Protein AF-A0A957B9B7-F1 (afdb_monomer)

Nearest PDB structures (foldseek):
  4ld3-assembly1_A  TM=7.717E-01  e=8.305E+00  Danio rerio
  4amw-assembly3_C  TM=7.317E-01  e=6.998E+00  Gracilariopsis lemaneiformis

Sequence (170 aa):
MWCWGCDVRRAAGNLLLAYGAEKRPSSNPRYHSAYTFRTVTNEVINLWGWGLWIACADKGSLLISRSHFRLRYTQDAVLKPDAWQQRDLPHTGSIQNEHDAAAAHSLLSAALIWIGDYESWVYQHVETDYRERVLKKWPQRRQHRGGIPASEMAAHWFDLSTHILEQQLT

Mean predicted aligned error: 4.79 Å

pLDDT: mean 89.49, std 9.65, range [48.12, 97.94]

Radius of gyration: 16.21 Å; Cα contacts (8 Å, |Δi|>4): 222; chains: 1; bounding box: 37×32×43 Å

Secondary structure (DSSP, 8-state):
---HHHHHT-TT--HHHHTTPEEPPPSSTT---EEEEE-TTS-EEEEETTEEEEEETTTEEEEEETTTT-EEEES-----TT--SGGGSPPP----SHHHHHHHHHHHHHHHHHHHHHHHHHHHHS-TTHHHHHHHT-GGGGTSTTPPPGGGHHHHHHHHHHHHHHTTT-

Foldseek 3Di:
DDLQVCQCVPPVHRLLVVVPWDWQDDPDVVQPTKTWDADPVRWIWIDGPFWIKIAHQQLGIWTQGPPPRDIFGDNHRDQDSNPRDPVSGPDTDPQDDLSNVVSSLLRLLVVLLVVLVSLVVCCVPDDVCVVVVSLVPDPCNVVDDPDDDSVCSSVVSNVVSVVSVVVSVD

Structure (mmCIF, N/CA/C/O backbone):
data_AF-A0A957B9B7-F1
#
_entry.id   AF-A0A957B9B7-F1
#
loop_
_atom_site.group_PDB
_atom_site.id
_atom_site.type_symbol
_atom_site.label_atom_id
_atom_site.label_alt_id
_atom_site.label_comp_id
_atom_site.label_asym_id
_atom_site.label_entity_id
_atom_site.label_seq_id
_atom_site.pdbx_PDB_ins_code
_atom_site.Cartn_x
_atom_site.Cartn_y
_atom_site.Cartn_z
_atom_site.occupancy
_atom_site.B_iso_or_equiv
_atom_site.auth_seq_id
_atom_site.auth_comp_id
_atom_site.auth_asym_id
_atom_site.auth_atom_id
_atom_site.pdbx_PDB_model_num
ATOM 1 N N . MET A 1 1 ? 3.969 9.116 -2.894 1.00 66.12 1 MET A N 1
ATOM 2 C CA . MET A 1 1 ? 3.770 8.976 -4.363 1.00 66.12 1 MET A CA 1
ATOM 3 C C . MET A 1 1 ? 3.572 7.501 -4.695 1.00 66.12 1 MET A C 1
ATOM 5 O O . MET A 1 1 ? 4.312 6.713 -4.135 1.00 66.12 1 MET A O 1
ATOM 9 N N . TRP A 1 2 ? 2.615 7.108 -5.550 1.00 78.31 2 TRP A N 1
ATOM 10 C CA . TRP A 1 2 ? 2.366 5.684 -5.866 1.00 78.31 2 TRP A CA 1
ATOM 11 C C . TRP A 1 2 ? 2.596 5.385 -7.349 1.00 78.31 2 TRP A C 1
ATOM 13 O O . TRP A 1 2 ? 1.960 6.014 -8.205 1.00 78.31 2 TRP A O 1
ATOM 23 N N . CYS A 1 3 ? 3.444 4.402 -7.663 1.00 87.19 3 CYS A N 1
ATOM 24 C CA . CYS A 1 3 ? 3.728 4.006 -9.048 1.00 87.19 3 CYS A CA 1
ATOM 25 C C . CYS A 1 3 ? 3.038 2.706 -9.488 1.00 87.19 3 CYS A C 1
ATOM 27 O O . CYS A 1 3 ? 3.224 2.283 -10.628 1.00 87.19 3 CYS A O 1
ATOM 29 N N . TRP A 1 4 ? 2.173 2.123 -8.654 1.00 91.12 4 TRP A N 1
ATOM 30 C CA . TRP A 1 4 ? 1.567 0.802 -8.882 1.00 91.12 4 TRP A CA 1
ATOM 31 C C . TRP A 1 4 ? 0.845 0.657 -10.221 1.00 91.12 4 TRP A C 1
ATOM 33 O O . TRP A 1 4 ? 0.836 -0.407 -10.824 1.00 91.12 4 TRP A O 1
ATOM 43 N N . GLY A 1 5 ? 0.259 1.739 -10.744 1.00 89.44 5 GLY A N 1
ATOM 44 C CA . GLY A 1 5 ? -0.359 1.700 -12.070 1.00 89.44 5 GLY A CA 1
ATOM 45 C C . GLY A 1 5 ? 0.636 1.367 -13.190 1.00 89.44 5 GLY A C 1
ATOM 46 O O . GLY A 1 5 ? 0.261 0.718 -14.162 1.00 89.44 5 GLY A O 1
ATOM 47 N N . CYS A 1 6 ? 1.888 1.809 -13.073 1.00 91.12 6 CYS A N 1
ATOM 48 C CA . CYS A 1 6 ? 2.963 1.450 -13.999 1.00 91.12 6 CYS A CA 1
ATOM 49 C C . CYS A 1 6 ? 3.421 0.009 -13.772 1.00 91.12 6 CYS A C 1
ATOM 51 O O . CYS A 1 6 ? 3.609 -0.716 -14.742 1.00 91.12 6 CYS A O 1
ATOM 53 N N . ASP A 1 7 ? 3.494 -0.408 -12.512 1.00 94.19 7 ASP A N 1
ATOM 54 C CA . ASP A 1 7 ? 3.884 -1.758 -12.100 1.00 94.19 7 ASP A CA 1
ATOM 55 C C . ASP A 1 7 ? 2.907 -2.832 -12.603 1.00 94.19 7 ASP A C 1
ATOM 57 O O . ASP A 1 7 ? 3.319 -3.902 -13.042 1.00 94.19 7 ASP A O 1
ATOM 61 N N . VAL A 1 8 ? 1.611 -2.514 -12.630 1.00 93.00 8 VAL A N 1
ATOM 62 C CA . VAL A 1 8 ? 0.557 -3.368 -13.200 1.00 93.00 8 VAL A CA 1
ATOM 63 C C . VAL A 1 8 ? 0.644 -3.454 -14.726 1.00 93.00 8 VAL A C 1
ATOM 65 O O . VAL A 1 8 ? 0.331 -4.492 -15.302 1.00 93.00 8 VAL A O 1
ATOM 68 N N . ARG A 1 9 ? 1.040 -2.364 -15.397 1.00 91.62 9 ARG A N 1
ATOM 69 C CA . ARG A 1 9 ? 1.120 -2.271 -16.869 1.00 91.62 9 ARG A CA 1
ATOM 70 C C . ARG A 1 9 ? 2.495 -2.636 -17.428 1.00 91.62 9 ARG A C 1
ATOM 72 O O . ARG A 1 9 ? 2.734 -2.450 -18.622 1.00 91.62 9 ARG A O 1
ATOM 79 N N . ARG A 1 10 ? 3.421 -3.086 -16.584 1.00 93.12 10 ARG A N 1
ATOM 80 C CA . ARG A 1 10 ? 4.779 -3.429 -16.998 1.00 93.12 10 ARG A CA 1
ATOM 81 C C . ARG A 1 10 ? 4.723 -4.599 -17.987 1.00 93.12 10 ARG A C 1
ATOM 83 O O . ARG A 1 10 ? 4.079 -5.612 -17.737 1.00 93.12 10 ARG A O 1
ATOM 90 N N . ALA A 1 11 ? 5.406 -4.444 -19.123 1.00 92.75 11 ALA A N 1
ATOM 91 C CA . ALA A 1 11 ? 5.369 -5.418 -20.219 1.00 92.75 11 ALA A CA 1
ATOM 92 C C . ALA A 1 11 ? 5.899 -6.800 -19.803 1.00 92.75 11 ALA A C 1
ATOM 94 O O . ALA A 1 11 ? 5.381 -7.819 -20.237 1.00 92.75 11 ALA A O 1
ATOM 95 N N . ALA A 1 12 ? 6.890 -6.824 -18.913 1.00 94.88 12 ALA A N 1
ATOM 96 C CA . ALA A 1 12 ? 7.475 -8.043 -18.361 1.00 94.88 12 ALA A CA 1
ATOM 97 C C . ALA A 1 12 ? 6.668 -8.638 -17.184 1.00 94.88 12 ALA A C 1
ATOM 99 O O . ALA A 1 12 ? 7.199 -9.428 -16.411 1.00 94.88 12 ALA A O 1
ATOM 100 N N . GLY A 1 13 ? 5.398 -8.251 -17.030 1.00 95.31 13 GLY A N 1
ATOM 101 C CA . GLY A 1 13 ? 4.481 -8.805 -16.035 1.00 95.31 13 GLY A CA 1
ATOM 102 C C . GLY A 1 13 ? 4.118 -7.835 -14.913 1.00 95.31 13 GLY A C 1
ATOM 103 O O . GLY A 1 13 ? 4.767 -6.812 -14.700 1.00 95.31 13 GLY A O 1
ATOM 104 N N . ASN A 1 14 ? 3.048 -8.177 -14.197 1.00 96.12 14 ASN A N 1
ATOM 105 C CA . ASN A 1 14 ? 2.464 -7.362 -13.136 1.00 96.12 14 ASN A CA 1
ATOM 106 C C . ASN A 1 14 ? 3.198 -7.578 -11.804 1.00 96.12 14 ASN A C 1
ATOM 108 O O . ASN A 1 14 ? 3.101 -8.655 -11.214 1.00 96.12 14 ASN A O 1
ATOM 112 N N . LEU A 1 15 ? 3.880 -6.541 -11.309 1.00 97.25 15 LEU A N 1
ATOM 113 C CA . LEU A 1 15 ? 4.681 -6.652 -10.084 1.00 97.25 15 LEU A CA 1
ATOM 114 C C . LEU A 1 15 ? 3.842 -6.828 -8.813 1.00 97.25 15 LEU A C 1
ATOM 116 O O . LEU A 1 15 ? 4.323 -7.453 -7.879 1.00 97.25 15 LEU A O 1
ATOM 120 N N . LEU A 1 16 ? 2.592 -6.347 -8.769 1.00 97.12 16 LEU A N 1
ATOM 121 C CA . LEU A 1 16 ? 1.728 -6.593 -7.608 1.00 97.12 16 LEU A CA 1
ATOM 122 C C . LEU A 1 16 ? 1.418 -8.087 -7.474 1.00 97.12 16 LEU A C 1
ATOM 124 O O . LEU A 1 16 ? 1.482 -8.630 -6.378 1.00 97.12 16 LEU A O 1
ATOM 128 N N . LEU A 1 17 ? 1.131 -8.762 -8.593 1.00 97.31 17 LEU A N 1
ATOM 129 C CA . LEU A 1 17 ? 0.909 -10.212 -8.591 1.00 97.31 17 LEU A CA 1
ATOM 130 C C . LEU A 1 17 ? 2.185 -10.967 -8.217 1.00 97.31 17 LEU A C 1
ATOM 132 O O . LEU A 1 17 ? 2.127 -11.881 -7.404 1.00 97.31 17 LEU A O 1
ATOM 136 N N . ALA A 1 18 ? 3.333 -10.557 -8.764 1.00 97.81 18 ALA A N 1
ATOM 137 C CA . ALA A 1 18 ? 4.621 -11.161 -8.428 1.00 97.81 18 ALA A CA 1
ATOM 138 C C . ALA A 1 18 ? 4.995 -10.979 -6.945 1.00 97.81 18 ALA A C 1
ATOM 140 O O . ALA A 1 18 ? 5.621 -11.860 -6.368 1.00 97.81 18 ALA A O 1
ATOM 141 N N . TYR A 1 19 ? 4.566 -9.876 -6.325 1.00 97.44 19 TYR A N 1
ATOM 142 C CA . TYR A 1 19 ? 4.736 -9.622 -4.895 1.00 97.44 19 TYR A CA 1
ATOM 143 C C . TYR A 1 19 ? 3.757 -10.411 -4.003 1.00 97.44 19 TYR A C 1
ATOM 145 O O . TYR A 1 19 ? 3.909 -10.422 -2.786 1.00 97.44 19 TYR A O 1
ATOM 153 N N . GLY A 1 20 ? 2.755 -11.081 -4.582 1.00 96.94 20 GLY A N 1
ATOM 154 C CA . GLY A 1 20 ? 1.819 -11.936 -3.846 1.00 96.94 20 GLY A CA 1
ATOM 155 C C . GLY A 1 20 ? 0.384 -11.416 -3.758 1.00 96.94 20 GLY A C 1
ATOM 156 O O . GLY A 1 20 ? -0.371 -11.873 -2.905 1.00 96.94 20 GLY A O 1
ATOM 157 N N . ALA A 1 21 ? -0.021 -10.471 -4.612 1.00 97.12 21 ALA A N 1
ATOM 158 C CA . ALA A 1 21 ? -1.418 -10.045 -4.645 1.00 97.12 21 ALA A CA 1
ATOM 159 C C . ALA A 1 21 ? -2.333 -11.086 -5.294 1.00 97.12 21 ALA A C 1
ATOM 161 O O . ALA A 1 21 ? -2.012 -11.669 -6.331 1.00 97.12 21 ALA A O 1
ATOM 162 N N . GLU A 1 22 ? -3.560 -11.164 -4.797 1.00 95.94 22 GLU A N 1
ATOM 163 C CA . GLU A 1 22 ? -4.680 -11.782 -5.497 1.00 95.94 22 GLU A CA 1
ATOM 164 C C . GLU A 1 22 ? -5.425 -10.719 -6.313 1.00 95.94 22 GLU A C 1
ATOM 166 O O . GLU A 1 22 ? -5.821 -9.671 -5.796 1.00 95.94 22 GLU A O 1
ATOM 171 N N . LYS A 1 23 ? -5.644 -10.959 -7.612 1.00 93.81 23 LYS A N 1
ATOM 172 C CA . LYS A 1 23 ? -6.475 -10.061 -8.427 1.00 93.81 23 LYS A CA 1
ATOM 173 C C . LYS A 1 23 ? -7.948 -10.305 -8.116 1.00 93.81 23 LYS A C 1
ATOM 175 O O . LYS A 1 23 ? -8.434 -11.422 -8.270 1.00 93.81 23 LYS A O 1
ATOM 180 N N . ARG A 1 24 ? -8.687 -9.251 -7.771 1.00 91.44 24 ARG A N 1
ATOM 181 C CA . ARG A 1 24 ? -10.128 -9.366 -7.517 1.00 91.44 24 ARG A CA 1
ATOM 182 C C . ARG A 1 24 ? -10.898 -9.626 -8.821 1.00 91.44 24 ARG A C 1
ATOM 184 O O . ARG A 1 24 ? -10.639 -8.942 -9.820 1.00 91.44 24 ARG A O 1
ATOM 191 N N . PRO A 1 25 ? -11.867 -10.558 -8.827 1.00 85.31 25 PRO A N 1
ATOM 192 C CA . PRO A 1 25 ? -12.700 -10.823 -9.992 1.00 85.31 25 PRO A CA 1
ATOM 193 C C . PRO A 1 25 ? -13.722 -9.700 -10.171 1.00 85.31 25 PRO A C 1
ATOM 195 O O . PRO A 1 25 ? -14.541 -9.458 -9.288 1.00 85.31 25 PRO A O 1
ATOM 198 N N . SER A 1 26 ? -13.689 -9.013 -11.314 1.00 82.31 26 SER A N 1
ATOM 199 C CA . SER A 1 26 ? -14.707 -8.014 -11.639 1.00 82.31 26 SER A CA 1
ATOM 200 C C . SER A 1 26 ? -15.812 -8.606 -12.497 1.00 82.31 26 SER A C 1
ATOM 202 O O . SER A 1 26 ? -15.537 -9.203 -13.535 1.00 82.31 26 SER A O 1
ATOM 204 N N . SER A 1 27 ? -17.063 -8.374 -12.105 1.00 77.00 27 SER A N 1
ATOM 205 C CA . SER A 1 27 ? -18.239 -8.682 -12.923 1.00 77.00 27 SER A CA 1
ATOM 206 C C . SER A 1 27 ? -18.465 -7.666 -14.049 1.00 77.00 27 SER A C 1
ATOM 208 O O . SER A 1 27 ? -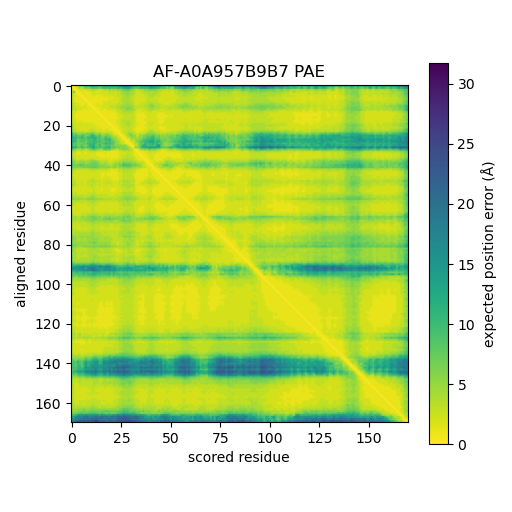19.278 -7.914 -14.936 1.00 77.00 27 SER A O 1
ATOM 210 N N . ASN A 1 28 ? -17.761 -6.524 -14.038 1.00 80.56 28 ASN A N 1
ATOM 211 C CA . ASN A 1 28 ? -17.927 -5.462 -15.025 1.00 80.56 28 ASN A CA 1
ATOM 212 C C . ASN A 1 28 ? -16.594 -5.139 -15.726 1.00 80.56 28 ASN A C 1
ATOM 214 O O . ASN A 1 28 ? -15.659 -4.673 -15.072 1.00 80.56 28 ASN A O 1
ATOM 218 N N . PRO A 1 29 ? -16.507 -5.274 -17.062 1.00 75.12 29 PRO A N 1
ATOM 219 C CA . PRO A 1 29 ? -15.276 -5.019 -17.813 1.00 75.12 29 PRO A CA 1
ATOM 220 C C . PRO A 1 29 ? -14.793 -3.559 -17.756 1.00 75.12 29 PRO A C 1
ATOM 222 O O . PRO A 1 29 ? -13.640 -3.282 -18.086 1.00 75.12 29 PRO A O 1
ATOM 225 N N . ARG A 1 30 ? -15.636 -2.609 -17.317 1.00 77.12 30 ARG A N 1
ATOM 226 C CA . ARG A 1 30 ? -15.230 -1.212 -17.079 1.00 77.12 30 ARG A CA 1
ATOM 227 C C . ARG A 1 30 ? -14.329 -1.048 -15.855 1.00 77.12 30 ARG A C 1
ATOM 229 O O . ARG A 1 30 ? -13.644 -0.035 -15.745 1.00 77.12 30 ARG A O 1
ATOM 236 N N . TYR A 1 31 ? -14.315 -2.004 -14.929 1.00 77.88 31 TYR A N 1
ATOM 237 C CA . TYR A 1 31 ? -13.437 -1.943 -13.768 1.00 77.88 31 TYR A CA 1
ATOM 238 C C . TYR A 1 31 ? -12.116 -2.639 -14.070 1.00 77.88 31 TYR A C 1
ATOM 240 O O . TYR A 1 31 ? -12.015 -3.859 -14.155 1.00 77.88 31 TYR A O 1
ATOM 248 N N . HIS A 1 32 ? -11.079 -1.827 -14.254 1.00 72.31 32 HIS A N 1
ATOM 249 C CA . HIS A 1 32 ? -9.840 -2.302 -14.856 1.00 72.31 32 HIS A CA 1
ATOM 250 C C . HIS A 1 32 ? -9.032 -3.239 -13.955 1.00 72.31 32 HIS A C 1
ATOM 252 O O . HIS A 1 32 ? -8.485 -4.226 -14.450 1.00 72.31 32 HIS A O 1
ATOM 258 N N . SER A 1 33 ? -8.895 -2.946 -12.656 1.00 86.94 33 SER A N 1
ATOM 259 C CA . SER A 1 33 ? -8.133 -3.790 -11.724 1.00 86.94 33 SER A CA 1
ATOM 260 C C . SER A 1 33 ? -8.356 -3.411 -10.261 1.00 86.94 33 SER A C 1
ATOM 262 O O . SER A 1 33 ? -8.369 -2.225 -9.928 1.00 86.94 33 SER A O 1
ATOM 264 N N . ALA A 1 34 ? -8.422 -4.430 -9.405 1.00 93.81 34 ALA A N 1
ATOM 265 C CA . ALA A 1 34 ? -8.245 -4.320 -7.965 1.00 93.81 34 ALA A CA 1
ATOM 266 C C . ALA A 1 34 ? -7.438 -5.524 -7.458 1.00 93.81 34 ALA A C 1
ATOM 268 O O . ALA A 1 34 ? -7.523 -6.607 -8.045 1.00 93.81 34 ALA A O 1
ATOM 269 N N . TYR A 1 35 ? -6.647 -5.324 -6.409 1.00 96.25 35 TYR A N 1
ATOM 270 C CA . TYR A 1 35 ? -5.719 -6.327 -5.881 1.00 96.25 35 TYR A CA 1
ATOM 271 C C . TYR A 1 35 ? -5.851 -6.430 -4.370 1.00 96.25 35 TYR A C 1
ATOM 273 O O . TYR A 1 35 ? -6.029 -5.405 -3.716 1.00 96.25 35 TYR A O 1
ATOM 281 N N . THR A 1 36 ? -5.744 -7.640 -3.835 1.00 97.00 36 THR A N 1
ATOM 282 C CA . THR A 1 36 ? -5.839 -7.920 -2.405 1.00 97.00 36 THR A CA 1
ATOM 283 C C . THR A 1 36 ? -4.550 -8.563 -1.912 1.00 97.00 36 THR A C 1
ATOM 285 O O . THR A 1 36 ? -4.025 -9.468 -2.553 1.00 97.00 36 THR A O 1
ATOM 288 N N . PHE A 1 37 ? -4.065 -8.106 -0.763 1.00 97.38 37 PHE A N 1
ATOM 289 C CA . PHE A 1 37 ? -2.973 -8.713 -0.013 1.00 97.38 37 PHE A CA 1
ATOM 290 C C . PHE A 1 37 ? -3.465 -9.069 1.384 1.00 97.38 37 PHE A C 1
ATOM 292 O O . PHE A 1 37 ? -4.284 -8.351 1.965 1.00 97.38 37 PHE A O 1
ATOM 299 N N . ARG A 1 38 ? -2.929 -10.156 1.931 1.00 94.94 38 ARG A N 1
ATOM 300 C CA . ARG A 1 38 ? -3.047 -10.499 3.348 1.00 94.94 38 ARG A CA 1
ATOM 301 C C . ARG A 1 38 ? -1.670 -10.335 3.969 1.00 94.94 38 ARG A C 1
ATOM 303 O O . ARG A 1 38 ? -0.704 -10.883 3.442 1.00 94.94 38 ARG A O 1
ATOM 310 N N . THR A 1 39 ? -1.574 -9.543 5.026 1.00 90.50 39 THR A N 1
ATOM 311 C CA . THR A 1 39 ? -0.321 -9.357 5.759 1.00 90.50 39 THR A CA 1
ATOM 312 C C . THR A 1 39 ? -0.143 -10.483 6.778 1.00 90.50 39 THR A C 1
ATOM 314 O O . THR A 1 39 ? -1.085 -11.203 7.118 1.00 90.50 39 THR A O 1
ATOM 317 N N . VAL A 1 40 ? 1.078 -10.633 7.294 1.00 86.50 40 VAL A N 1
ATOM 318 C CA . VAL A 1 40 ? 1.378 -11.575 8.388 1.00 86.50 40 VAL A CA 1
ATOM 319 C C . VAL A 1 40 ? 0.768 -11.144 9.727 1.00 86.50 40 VAL A C 1
ATOM 321 O O . VAL A 1 40 ? 0.630 -11.956 10.635 1.00 86.50 40 VAL A O 1
ATOM 324 N N . THR A 1 41 ? 0.378 -9.877 9.839 1.00 86.44 41 THR A N 1
ATOM 325 C CA . THR A 1 41 ? -0.214 -9.238 11.022 1.00 86.44 41 THR A CA 1
ATOM 326 C C . THR A 1 41 ? -1.747 -9.173 10.961 1.00 86.44 41 THR A C 1
ATOM 328 O O . THR A 1 41 ? -2.367 -8.430 11.714 1.00 86.44 41 THR A O 1
ATOM 331 N N . ASN A 1 42 ? -2.373 -10.009 10.120 1.00 90.38 42 ASN A N 1
ATOM 332 C CA . ASN A 1 42 ? -3.826 -10.140 9.922 1.00 90.38 42 ASN A CA 1
ATOM 333 C C . ASN A 1 42 ? -4.540 -8.945 9.270 1.00 90.38 42 ASN A C 1
ATOM 335 O O . ASN A 1 42 ? -5.764 -8.996 9.111 1.00 90.38 42 ASN A O 1
ATOM 339 N N . GLU A 1 43 ? -3.832 -7.909 8.818 1.00 95.75 43 GLU A N 1
ATOM 340 C CA . GLU A 1 43 ? -4.456 -6.886 7.985 1.00 95.75 43 GLU A CA 1
ATOM 341 C C . GLU A 1 43 ? -4.729 -7.396 6.565 1.00 95.75 43 GLU A C 1
ATOM 343 O O . GLU A 1 43 ? -3.989 -8.186 5.968 1.00 95.75 43 GLU A O 1
ATOM 348 N N . VAL A 1 44 ? -5.808 -6.882 5.982 1.00 97.38 44 VAL A N 1
ATOM 349 C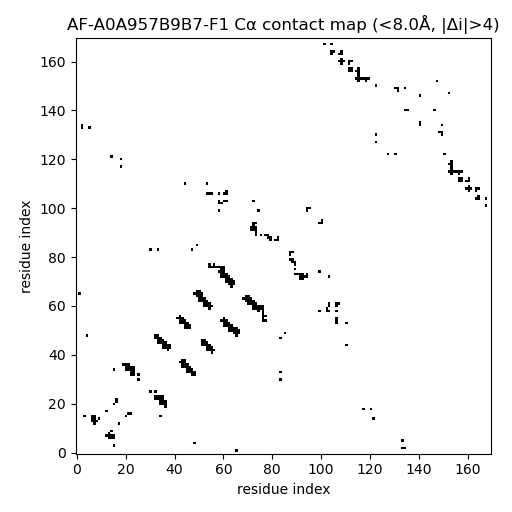 CA . VAL A 1 44 ? -6.141 -7.085 4.575 1.00 97.38 44 VAL A CA 1
ATOM 350 C C . VAL A 1 44 ? -6.018 -5.758 3.849 1.00 97.38 44 VAL A C 1
ATOM 352 O O . VAL A 1 44 ? -6.715 -4.794 4.168 1.00 97.38 44 VAL A O 1
ATOM 355 N N . ILE A 1 45 ? -5.163 -5.721 2.831 1.00 97.56 45 ILE A N 1
ATOM 356 C CA . ILE A 1 45 ? -4.930 -4.537 2.005 1.00 97.56 45 ILE A CA 1
ATOM 357 C C . ILE A 1 45 ? -5.607 -4.737 0.657 1.00 97.56 45 ILE A C 1
ATOM 359 O O . ILE A 1 45 ? -5.398 -5.743 -0.012 1.00 97.56 45 ILE A O 1
ATOM 363 N N . ASN A 1 46 ? -6.412 -3.766 0.238 1.00 96.81 46 ASN A N 1
ATOM 364 C CA . ASN A 1 46 ? -7.045 -3.729 -1.072 1.00 96.81 46 ASN A CA 1
ATOM 365 C C . ASN A 1 46 ? -6.600 -2.479 -1.828 1.00 96.81 46 ASN A C 1
ATOM 367 O O . ASN A 1 46 ? -6.653 -1.367 -1.303 1.00 96.81 46 ASN A O 1
ATOM 371 N N . LEU A 1 47 ? -6.177 -2.661 -3.075 1.00 96.06 47 LEU A N 1
ATOM 372 C CA . LEU A 1 47 ? -5.662 -1.597 -3.927 1.00 96.06 47 LEU A CA 1
ATOM 373 C C . LEU A 1 47 ? -6.545 -1.410 -5.150 1.00 96.06 47 LEU A C 1
ATOM 375 O O . LEU A 1 47 ? -6.831 -2.364 -5.874 1.00 96.06 47 LEU A O 1
ATOM 379 N N . TRP A 1 48 ? -6.859 -0.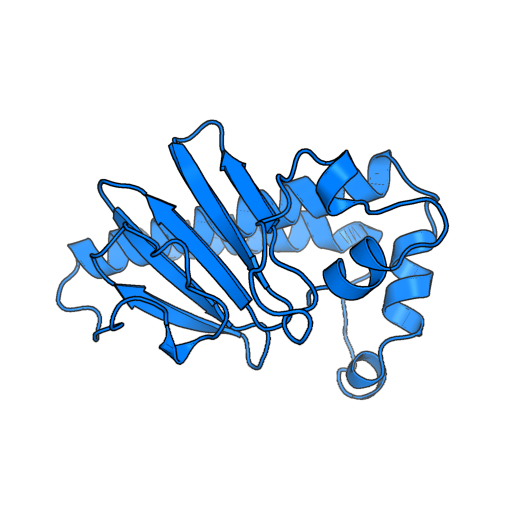154 -5.446 1.00 94.06 48 TRP A N 1
ATOM 380 C CA . TRP A 1 48 ? -7.461 0.279 -6.701 1.00 94.06 48 TRP A CA 1
ATOM 381 C C . TRP A 1 48 ? -6.631 1.405 -7.315 1.00 94.06 48 TRP A C 1
ATOM 383 O O . TRP A 1 48 ? -5.780 2.021 -6.675 1.00 94.06 48 TRP A O 1
ATOM 393 N N . GLY A 1 49 ? -6.934 1.762 -8.566 1.00 90.44 49 GLY A N 1
ATOM 394 C CA . GLY A 1 49 ? -6.307 2.917 -9.220 1.00 90.44 49 GLY A CA 1
ATOM 395 C C . GLY A 1 49 ? -6.533 4.258 -8.501 1.00 90.44 49 GLY A C 1
ATOM 396 O O . GLY A 1 49 ? -5.805 5.219 -8.779 1.00 90.44 49 GLY A O 1
ATOM 397 N N . TRP A 1 50 ? -7.516 4.317 -7.594 1.00 90.88 50 TRP A N 1
ATOM 398 C CA . TRP A 1 50 ? -7.930 5.502 -6.842 1.00 90.88 50 TRP A CA 1
ATOM 399 C C . TRP A 1 50 ? -7.501 5.513 -5.363 1.00 90.88 50 TRP A C 1
ATOM 401 O O . TRP A 1 50 ? -7.527 6.583 -4.754 1.00 90.88 50 TRP A O 1
ATOM 411 N N . GLY A 1 51 ? -7.066 4.394 -4.774 1.00 93.62 51 GLY A N 1
ATOM 412 C CA . GLY A 1 51 ? -6.775 4.348 -3.337 1.00 93.62 51 GLY A CA 1
ATOM 413 C C . GLY A 1 51 ? -6.324 2.986 -2.813 1.00 93.62 51 GLY A C 1
ATOM 414 O O . GLY A 1 51 ? -6.324 1.995 -3.542 1.00 93.62 51 GLY A O 1
ATOM 415 N N . LEU A 1 52 ? -5.942 2.988 -1.538 1.00 96.31 52 LEU A N 1
ATOM 416 C CA . LEU A 1 52 ? -5.583 1.832 -0.722 1.00 96.31 52 LEU A CA 1
ATOM 417 C C . LEU A 1 52 ? -6.575 1.758 0.435 1.00 96.31 52 LEU A C 1
ATOM 419 O O . LEU A 1 52 ? -6.817 2.762 1.097 1.00 96.31 52 LEU A O 1
ATOM 423 N N . TRP A 1 53 ? -7.127 0.581 0.681 1.00 96.94 53 TRP A N 1
ATOM 424 C CA . TRP A 1 53 ? -7.928 0.270 1.859 1.00 96.94 53 TRP A CA 1
ATOM 425 C C . TRP A 1 53 ? -7.199 -0.775 2.683 1.00 96.94 53 TRP A C 1
ATOM 427 O O . TRP A 1 53 ? -6.903 -1.845 2.157 1.00 96.94 53 TRP A O 1
ATOM 437 N N . ILE A 1 54 ? -6.927 -0.485 3.947 1.00 97.94 54 ILE A N 1
ATOM 438 C CA . ILE A 1 54 ? -6.392 -1.455 4.902 1.00 97.94 54 ILE A CA 1
ATOM 439 C C . ILE A 1 54 ? -7.446 -1.713 5.973 1.00 97.94 54 ILE A C 1
ATOM 441 O O . ILE A 1 54 ? -8.075 -0.770 6.447 1.00 97.94 54 ILE A O 1
ATOM 445 N N . ALA A 1 55 ? -7.657 -2.977 6.323 1.00 97.44 55 ALA A N 1
ATOM 446 C CA . ALA A 1 55 ? -8.639 -3.388 7.317 1.00 97.44 55 ALA A CA 1
ATOM 447 C C . ALA A 1 55 ? -8.047 -4.405 8.287 1.00 97.44 55 ALA A C 1
ATOM 449 O O . ALA A 1 55 ? -7.291 -5.282 7.871 1.00 97.44 55 ALA A O 1
ATOM 450 N N . CYS A 1 56 ? -8.449 -4.314 9.550 1.00 96.88 56 CYS A N 1
ATOM 451 C CA . CYS A 1 56 ? -8.179 -5.301 10.587 1.00 96.88 56 CYS A CA 1
ATOM 452 C C . CYS A 1 56 ? -9.432 -5.472 11.451 1.00 96.88 56 CYS A C 1
ATOM 454 O O . CYS A 1 56 ? -10.092 -4.488 11.781 1.00 96.88 56 CYS A O 1
ATOM 456 N N . ALA A 1 57 ? -9.775 -6.710 11.811 1.00 94.31 57 ALA A N 1
ATOM 457 C CA . ALA A 1 57 ? -11.056 -7.018 12.452 1.00 94.31 57 ALA A CA 1
ATOM 458 C C . ALA A 1 57 ? -11.284 -6.272 13.783 1.00 94.31 57 ALA A C 1
ATOM 460 O O . ALA A 1 57 ? -12.416 -5.927 14.099 1.00 94.31 57 ALA A O 1
ATOM 461 N N . ASP A 1 58 ? -10.217 -6.009 14.534 1.00 93.88 58 ASP A N 1
ATOM 462 C CA . ASP A 1 58 ? -10.220 -5.334 15.837 1.00 93.88 58 ASP A CA 1
ATOM 463 C C . ASP A 1 58 ? -9.973 -3.817 15.759 1.00 93.88 58 ASP A C 1
ATOM 465 O O . ASP A 1 58 ? -10.219 -3.113 16.733 1.00 93.88 58 ASP A O 1
ATOM 469 N N . LYS A 1 59 ? -9.502 -3.299 14.616 1.00 94.94 59 LYS A N 1
ATOM 470 C CA . LYS A 1 59 ? -9.166 -1.871 14.433 1.00 94.94 59 LYS A CA 1
ATOM 471 C C . LYS A 1 59 ? -10.123 -1.141 13.492 1.00 94.94 59 LYS A C 1
ATOM 473 O O . LYS A 1 59 ? -10.104 0.087 13.443 1.00 94.94 59 LYS A O 1
ATOM 478 N N . GLY A 1 60 ? -10.931 -1.867 12.724 1.00 95.62 60 GLY A N 1
ATOM 479 C CA . GLY A 1 60 ? -11.726 -1.311 11.634 1.00 95.62 60 GLY A CA 1
ATOM 480 C C . GLY A 1 60 ? -10.903 -1.153 10.358 1.00 95.62 60 GLY A C 1
ATOM 481 O O . GLY A 1 60 ? -10.069 -2.000 10.032 1.00 95.62 60 GLY A O 1
ATOM 482 N N . SER A 1 61 ? -11.134 -0.070 9.619 1.00 97.06 61 SER A N 1
ATOM 483 C CA . SER A 1 61 ? -10.502 0.166 8.324 1.00 97.06 61 SER A CA 1
ATOM 484 C C . SER A 1 61 ? -10.088 1.610 8.085 1.00 97.06 61 SER A C 1
ATOM 486 O O . SER A 1 61 ? -10.713 2.561 8.556 1.00 97.06 61 SER A O 1
ATOM 488 N N . LEU A 1 62 ? -9.068 1.767 7.244 1.00 96.62 62 LEU A N 1
ATOM 489 C CA . LEU A 1 62 ? -8.559 3.049 6.791 1.00 96.62 62 LEU A CA 1
ATOM 490 C C . LEU A 1 62 ? -8.463 3.085 5.262 1.00 96.62 62 LEU A C 1
ATOM 492 O O . LEU A 1 62 ? -7.786 2.270 4.634 1.00 96.62 62 LEU A O 1
ATOM 496 N N . LEU A 1 63 ? -9.100 4.088 4.662 1.00 96.19 63 LEU A N 1
ATOM 497 C CA . LEU A 1 63 ? -8.884 4.479 3.275 1.00 96.19 63 LEU A CA 1
ATOM 498 C C . LEU A 1 63 ? -7.767 5.518 3.196 1.00 96.19 63 LEU A C 1
ATOM 500 O O . LEU A 1 63 ? -7.886 6.596 3.777 1.00 96.19 63 LEU A O 1
ATOM 504 N N . ILE A 1 64 ? -6.770 5.256 2.357 1.00 95.31 64 ILE A N 1
ATOM 505 C CA . ILE A 1 64 ? -5.789 6.235 1.891 1.00 95.31 64 ILE A CA 1
ATOM 506 C C . ILE A 1 64 ? -6.097 6.542 0.426 1.00 95.31 64 ILE A C 1
ATOM 508 O O . ILE A 1 64 ? -5.969 5.696 -0.461 1.00 95.31 64 ILE A O 1
ATOM 512 N N . SER A 1 65 ? -6.543 7.763 0.147 1.00 92.50 65 SER A N 1
ATOM 513 C CA . SER A 1 65 ? -6.843 8.188 -1.221 1.00 92.50 65 SER A CA 1
ATOM 514 C C . SER A 1 65 ? -5.549 8.458 -1.981 1.00 92.50 65 SER A C 1
ATOM 516 O O . SER A 1 65 ? -4.688 9.199 -1.509 1.00 92.50 65 SER A O 1
ATOM 518 N N . ARG A 1 66 ? -5.434 7.947 -3.212 1.00 88.56 66 ARG A N 1
ATOM 519 C CA . ARG A 1 66 ? -4.275 8.239 -4.070 1.00 88.56 66 ARG A CA 1
ATOM 520 C C . ARG A 1 66 ? -4.176 9.729 -4.401 1.00 88.56 66 ARG A C 1
ATOM 522 O O . ARG A 1 66 ? -3.081 10.272 -4.521 1.00 88.56 66 ARG A O 1
ATOM 529 N N . SER A 1 67 ? -5.326 10.376 -4.589 1.00 83.88 67 SER A N 1
ATOM 530 C CA . SER A 1 67 ? -5.405 11.819 -4.807 1.00 83.88 67 SER A CA 1
ATOM 531 C C . SER A 1 67 ? -5.375 12.554 -3.469 1.00 83.88 67 SER A C 1
ATOM 533 O O . SER A 1 67 ? -6.149 12.229 -2.568 1.00 83.88 67 SER A O 1
ATOM 535 N N . HIS A 1 68 ? -4.491 13.547 -3.349 1.00 83.19 68 HIS A N 1
ATOM 536 C CA . HIS A 1 68 ? -4.334 14.412 -2.171 1.00 83.19 68 HIS A CA 1
ATOM 537 C C . HIS A 1 68 ? -4.074 13.699 -0.831 1.00 83.19 68 HIS A C 1
ATOM 539 O O . HIS A 1 68 ?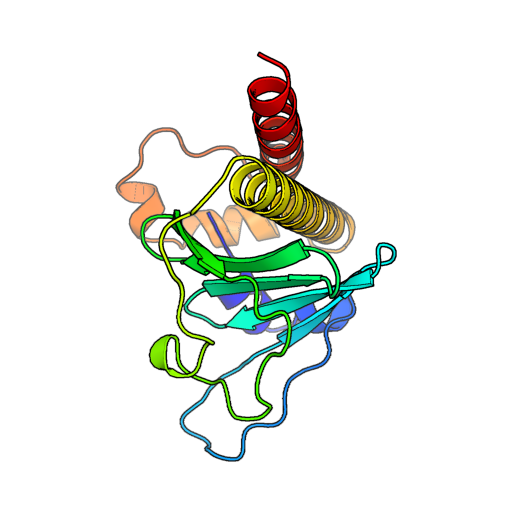 -4.194 14.344 0.204 1.00 83.19 68 HIS A O 1
ATOM 545 N N . PHE A 1 69 ? -3.744 12.401 -0.833 1.00 86.94 69 PHE A N 1
ATOM 546 C CA . PHE A 1 69 ? -3.430 11.625 0.374 1.00 86.94 69 PHE A CA 1
ATOM 547 C C . PHE A 1 69 ? -4.494 11.751 1.485 1.00 86.94 69 PHE A C 1
ATOM 549 O O . PHE A 1 69 ? -4.190 11.898 2.663 1.00 86.94 69 PHE A O 1
ATOM 556 N N . ARG A 1 70 ? -5.781 11.747 1.115 1.00 90.94 70 ARG A N 1
ATOM 557 C CA . ARG A 1 70 ? -6.867 11.886 2.099 1.00 90.94 70 ARG A CA 1
ATOM 558 C C . ARG A 1 70 ? -7.092 10.583 2.853 1.00 90.94 70 ARG A C 1
ATOM 560 O O . ARG A 1 70 ? -7.340 9.556 2.217 1.00 90.94 70 ARG A O 1
ATOM 567 N N . LEU A 1 71 ? -7.086 10.676 4.178 1.00 93.31 71 LEU A N 1
ATOM 568 C CA . LEU A 1 71 ? -7.374 9.581 5.096 1.00 93.31 71 LEU A CA 1
ATOM 569 C C . LEU A 1 71 ? -8.857 9.571 5.466 1.00 93.31 71 LEU A C 1
ATOM 571 O O . LEU A 1 71 ? -9.448 10.630 5.685 1.00 93.31 71 LEU A O 1
ATOM 575 N N . ARG A 1 72 ? -9.468 8.387 5.519 1.00 94.44 72 ARG A N 1
ATOM 576 C CA . 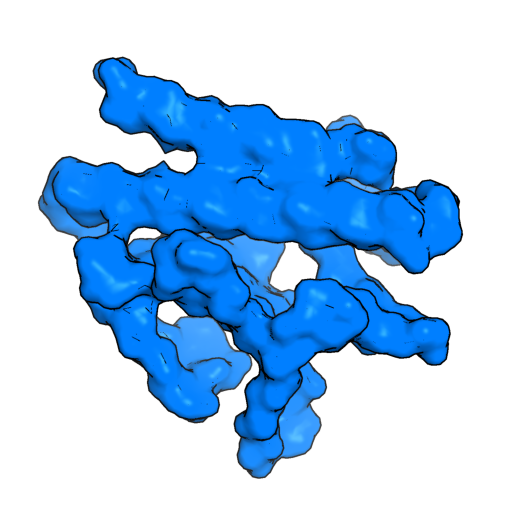ARG A 1 72 ? -10.822 8.213 6.058 1.00 94.44 72 ARG A CA 1
ATOM 577 C C . ARG A 1 72 ? -10.916 6.914 6.843 1.00 94.44 72 ARG A C 1
ATOM 579 O O . ARG A 1 72 ? -10.589 5.862 6.300 1.00 94.44 72 ARG A O 1
ATOM 586 N N . TYR A 1 73 ? -11.378 7.008 8.082 1.00 95.88 73 TYR A N 1
ATOM 587 C CA . TYR A 1 73 ? -11.483 5.891 9.013 1.00 95.88 73 TYR A CA 1
ATOM 588 C C . TYR A 1 73 ? -12.933 5.408 9.156 1.00 95.88 73 TYR A C 1
ATOM 590 O O . TYR A 1 73 ? -13.883 6.176 8.974 1.00 95.88 73 TYR A O 1
ATOM 598 N N . THR A 1 74 ? -13.100 4.129 9.473 1.00 95.38 74 THR A N 1
ATOM 599 C CA . THR A 1 74 ? -14.365 3.534 9.910 1.00 95.38 74 THR A CA 1
ATOM 600 C C . THR A 1 74 ? -14.089 2.326 10.797 1.00 95.38 74 THR A C 1
ATOM 602 O O . THR A 1 74 ? -13.081 1.650 10.619 1.00 95.38 74 THR A O 1
ATOM 605 N N . GLN A 1 75 ? -14.998 2.018 11.718 1.00 94.75 75 GLN A N 1
ATOM 606 C CA . GLN A 1 75 ? -14.913 0.807 12.539 1.00 94.75 75 GLN A CA 1
ATOM 607 C C . GLN A 1 75 ? -15.305 -0.461 11.758 1.00 94.75 75 GLN A C 1
ATOM 609 O O . GLN A 1 75 ? -15.020 -1.571 12.199 1.00 94.75 75 GLN A O 1
ATOM 614 N N . ASP A 1 76 ? -15.931 -0.324 10.583 1.00 94.06 76 ASP A N 1
ATOM 615 C CA . ASP A 1 76 ? -16.286 -1.470 9.746 1.00 94.06 76 ASP A CA 1
ATOM 616 C C . ASP A 1 76 ? -15.046 -2.037 9.029 1.00 94.06 76 ASP A C 1
ATOM 618 O O . ASP A 1 76 ? -14.463 -1.414 8.135 1.00 94.06 76 ASP A O 1
ATOM 622 N N . ALA A 1 77 ? -14.633 -3.239 9.431 1.00 93.62 77 ALA A N 1
ATOM 623 C CA . ALA A 1 77 ? -13.527 -3.980 8.827 1.00 93.62 77 ALA A CA 1
ATOM 624 C C . ALA A 1 77 ? -13.932 -4.751 7.554 1.00 93.62 77 ALA A C 1
ATOM 626 O O . ALA A 1 77 ? -13.072 -5.231 6.808 1.00 93.62 77 ALA A O 1
ATOM 627 N N . VAL A 1 78 ? -15.235 -4.914 7.295 1.00 92.56 78 VAL A N 1
ATOM 628 C CA . VAL A 1 78 ? -15.738 -5.796 6.243 1.00 92.56 78 VAL A CA 1
ATOM 629 C C . VAL A 1 78 ? -15.839 -5.045 4.923 1.00 92.56 78 VAL A C 1
ATOM 631 O O . VAL A 1 78 ? -16.686 -4.180 4.705 1.00 92.56 78 VAL A O 1
ATOM 634 N N . LEU A 1 79 ? -14.997 -5.440 3.972 1.00 92.38 79 LEU A N 1
ATOM 635 C CA . LEU A 1 79 ? -15.080 -4.946 2.606 1.00 92.38 79 LEU A CA 1
ATOM 636 C C . LEU A 1 79 ? -16.040 -5.807 1.781 1.00 92.38 79 LEU A C 1
ATOM 638 O O . LEU A 1 79 ? -15.810 -7.004 1.590 1.00 92.38 79 LEU A O 1
ATOM 642 N N . LYS A 1 80 ? -17.079 -5.185 1.219 1.00 90.31 80 LYS A N 1
ATOM 643 C CA . LYS A 1 80 ? -18.032 -5.887 0.353 1.00 90.31 80 LYS A CA 1
ATOM 644 C C . LYS A 1 80 ? -17.347 -6.450 -0.910 1.00 90.31 80 LYS A C 1
ATOM 646 O O . LYS A 1 80 ? -16.425 -5.822 -1.452 1.00 90.31 80 LYS A O 1
ATOM 651 N N . PRO A 1 81 ? -17.772 -7.622 -1.423 1.00 86.56 81 PRO A N 1
ATOM 652 C CA . PRO A 1 81 ? -17.185 -8.218 -2.628 1.00 86.56 81 PRO A CA 1
ATOM 653 C C . PRO A 1 81 ? -17.259 -7.315 -3.870 1.00 86.56 81 PRO A C 1
ATOM 655 O O . PRO A 1 81 ? -16.348 -7.321 -4.701 1.00 86.56 81 PRO A O 1
ATOM 658 N N . ASP A 1 82 ? -18.304 -6.498 -3.963 1.00 87.56 82 ASP A N 1
ATOM 659 C CA . ASP A 1 82 ? -18.626 -5.591 -5.063 1.00 87.56 82 ASP A CA 1
ATOM 660 C C . ASP A 1 82 ? -18.091 -4.160 -4.877 1.00 87.56 82 ASP A C 1
ATOM 662 O O . ASP A 1 82 ? -18.444 -3.269 -5.649 1.00 87.56 82 ASP A O 1
ATOM 666 N N . ALA A 1 83 ? -17.192 -3.931 -3.914 1.00 91.81 83 ALA A N 1
ATOM 667 C CA . ALA A 1 83 ? -16.554 -2.633 -3.732 1.00 91.81 83 ALA A CA 1
ATOM 668 C C . ALA A 1 83 ? -15.551 -2.323 -4.864 1.00 91.81 83 ALA A C 1
ATOM 670 O O . ALA A 1 83 ? -14.396 -2.761 -4.844 1.00 91.81 83 ALA A O 1
ATOM 671 N N . TRP A 1 84 ? -15.986 -1.552 -5.864 1.00 91.75 84 TRP A N 1
ATOM 672 C CA . TRP A 1 84 ? -15.181 -1.185 -7.042 1.00 91.75 84 TRP A CA 1
ATOM 673 C C . TRP A 1 84 ? -14.923 0.316 -7.156 1.00 91.75 84 TRP A C 1
ATOM 675 O O . TRP A 1 84 ? -13.990 0.754 -7.841 1.00 91.75 84 TRP A O 1
ATOM 685 N N . GLN A 1 85 ? -15.728 1.112 -6.465 1.00 90.25 85 GLN A N 1
ATOM 686 C CA . GLN A 1 85 ? -15.652 2.558 -6.410 1.00 90.25 85 GLN A CA 1
ATOM 687 C C . GLN A 1 85 ? -15.549 3.018 -4.961 1.00 90.25 85 GLN A C 1
ATOM 689 O O . GLN A 1 85 ? -16.011 2.354 -4.040 1.00 90.25 85 GLN A O 1
ATOM 694 N N . GLN A 1 86 ? -14.997 4.212 -4.754 1.00 89.38 86 GLN A N 1
ATOM 695 C CA . GLN A 1 86 ? -14.828 4.759 -3.407 1.00 89.38 86 GLN A CA 1
ATOM 696 C C . GLN A 1 86 ? -16.155 4.880 -2.633 1.00 89.38 86 GLN A C 1
ATOM 698 O O . GLN A 1 86 ? -16.156 4.766 -1.414 1.00 89.38 86 GLN A O 1
ATOM 703 N N . ARG A 1 87 ? -17.281 5.103 -3.326 1.00 90.25 87 ARG A N 1
ATOM 704 C CA . ARG A 1 87 ? -18.615 5.174 -2.704 1.00 90.25 87 ARG A CA 1
ATOM 705 C C . ARG A 1 87 ? -19.174 3.819 -2.257 1.00 90.25 87 ARG A C 1
ATOM 707 O O . ARG A 1 87 ? -20.167 3.806 -1.544 1.00 90.25 87 ARG A O 1
ATOM 714 N N . ASP A 1 88 ? -18.570 2.719 -2.703 1.00 91.62 88 ASP A N 1
ATOM 715 C CA . ASP A 1 88 ? -18.989 1.363 -2.341 1.00 91.62 88 ASP A CA 1
ATOM 716 C C . ASP A 1 88 ? -18.334 0.912 -1.020 1.00 91.62 88 ASP A C 1
ATOM 718 O O . ASP A 1 88 ? -18.697 -0.122 -0.460 1.00 91.62 88 ASP A O 1
ATOM 722 N N . LEU A 1 89 ? -17.350 1.679 -0.529 1.00 92.00 89 LEU A N 1
ATOM 723 C CA . LEU A 1 89 ? -16.711 1.447 0.760 1.00 92.00 89 LEU A CA 1
ATOM 724 C C . LEU A 1 89 ? -17.692 1.722 1.909 1.00 92.00 89 LEU A C 1
ATOM 726 O O . LEU A 1 89 ? -18.583 2.566 1.756 1.00 92.00 89 LEU A O 1
ATOM 730 N N . PRO A 1 90 ? -17.513 1.064 3.069 1.00 89.25 90 PRO A N 1
ATOM 731 C CA . PRO A 1 90 ? -18.277 1.390 4.263 1.00 89.25 90 PRO A CA 1
ATOM 732 C C . PRO A 1 90 ? -18.235 2.889 4.572 1.00 89.25 90 PRO A C 1
ATOM 734 O O . PRO A 1 90 ? -17.244 3.576 4.298 1.00 89.25 90 PRO A O 1
ATOM 737 N N . HIS A 1 91 ? -19.324 3.403 5.144 1.00 84.44 91 HIS A N 1
ATOM 738 C CA . HIS A 1 91 ? -19.404 4.812 5.499 1.00 84.44 91 HIS A CA 1
ATOM 739 C C . HIS A 1 91 ? -18.288 5.165 6.481 1.00 84.44 91 HIS A C 1
ATOM 741 O O . HIS A 1 91 ? -18.157 4.587 7.560 1.00 84.44 91 HIS A O 1
ATOM 747 N N . THR A 1 92 ? -17.469 6.125 6.076 1.00 80.62 92 THR A N 1
ATOM 748 C CA . THR A 1 92 ? -16.395 6.661 6.901 1.00 80.62 92 THR A CA 1
ATOM 749 C C . THR A 1 92 ? -16.939 7.817 7.723 1.00 80.62 92 THR A C 1
ATOM 751 O O . THR A 1 92 ? -17.452 8.779 7.143 1.00 80.62 92 THR A O 1
ATOM 754 N N . GLY A 1 93 ? -16.847 7.706 9.044 1.00 70.81 93 GLY A N 1
ATOM 755 C CA . GLY A 1 93 ? -17.249 8.746 9.987 1.00 70.81 93 GLY A CA 1
ATOM 756 C C . GLY A 1 93 ? -16.075 9.626 10.411 1.00 70.81 93 GLY A C 1
ATOM 757 O O . GLY A 1 93 ? -14.928 9.397 10.022 1.00 70.81 93 GLY A O 1
ATOM 758 N N . SER A 1 94 ? -16.361 10.636 11.231 1.00 75.44 94 SER A N 1
ATOM 759 C CA . SER A 1 94 ? -15.315 11.309 12.008 1.00 75.44 94 SER A CA 1
ATOM 760 C C . SER A 1 94 ? -14.751 10.339 13.046 1.00 75.44 94 SER A C 1
ATOM 762 O O . SER A 1 94 ? -15.491 9.498 13.555 1.00 75.44 94 SER A O 1
ATOM 764 N N . ILE A 1 95 ? -13.469 10.477 13.379 1.00 84.75 95 ILE A N 1
ATOM 765 C CA . ILE A 1 95 ? -12.868 9.834 14.555 1.00 84.75 95 ILE A CA 1
ATOM 766 C C . ILE A 1 95 ? -13.658 10.301 15.783 1.00 84.75 95 ILE A C 1
ATOM 768 O O . ILE A 1 95 ? -13.777 11.509 15.995 1.00 84.75 95 ILE A O 1
ATOM 772 N N . GLN A 1 96 ? -14.258 9.373 16.533 1.00 85.06 96 GLN A N 1
ATOM 773 C CA . GLN A 1 96 ? -15.172 9.725 17.627 1.00 85.06 96 GLN A CA 1
ATOM 774 C C . GLN A 1 96 ? -14.458 9.829 18.976 1.00 85.06 96 GLN A C 1
ATOM 776 O O . GLN A 1 96 ? -14.916 10.546 19.861 1.00 85.06 96 GLN A O 1
ATOM 781 N N . ASN A 1 97 ? -13.365 9.087 19.154 1.00 88.56 97 ASN A N 1
ATOM 782 C CA . ASN A 1 97 ? -12.666 8.959 20.427 1.00 88.56 97 ASN A CA 1
ATOM 783 C C . ASN A 1 97 ? -11.174 8.630 20.218 1.00 88.56 97 ASN A C 1
ATOM 785 O O . ASN A 1 97 ? -10.717 8.394 19.098 1.00 88.56 97 ASN A O 1
ATOM 789 N N . GLU A 1 98 ? -10.413 8.609 21.311 1.00 91.00 98 GLU A N 1
ATOM 790 C CA . GLU A 1 98 ? -8.975 8.306 21.301 1.00 91.00 98 GLU A CA 1
ATOM 791 C C . GLU A 1 98 ? -8.663 6.883 20.818 1.00 91.00 98 GLU A C 1
ATOM 793 O O . GLU A 1 98 ? -7.633 6.660 20.186 1.00 91.00 98 GLU A O 1
ATOM 798 N N . HIS A 1 99 ? -9.560 5.923 21.060 1.00 91.56 99 HIS A N 1
ATOM 799 C CA . HIS A 1 99 ? -9.394 4.553 20.583 1.00 91.56 99 HIS A CA 1
ATOM 800 C C . HIS A 1 99 ? -9.481 4.475 19.050 1.00 91.56 99 HIS A C 1
ATOM 802 O O . HIS A 1 99 ? -8.615 3.867 18.424 1.00 91.56 99 HIS A O 1
ATOM 808 N N . ASP A 1 100 ? -10.447 5.161 18.435 1.00 93.44 100 ASP A N 1
ATOM 809 C CA . ASP A 1 100 ? -10.553 5.294 16.977 1.00 93.44 100 ASP A CA 1
ATOM 810 C C . ASP A 1 100 ? -9.307 5.978 16.393 1.00 93.44 100 ASP A C 1
ATOM 812 O O . ASP A 1 100 ? -8.804 5.574 15.344 1.00 93.44 100 ASP A O 1
ATOM 816 N N . ALA A 1 101 ? -8.789 7.007 17.073 1.00 93.06 101 ALA A N 1
ATOM 817 C CA . ALA A 1 101 ? -7.580 7.711 16.649 1.00 93.06 101 ALA A CA 1
ATOM 818 C C . ALA A 1 101 ? -6.357 6.780 16.670 1.00 93.06 101 ALA A C 1
ATOM 820 O O . ALA A 1 101 ? -5.630 6.684 15.680 1.00 93.06 101 ALA A O 1
ATOM 821 N N . ALA A 1 102 ? -6.175 6.038 17.765 1.00 94.06 102 ALA A N 1
ATOM 822 C CA . ALA A 1 102 ? -5.117 5.045 17.915 1.00 94.06 102 ALA A CA 1
ATOM 823 C C . ALA A 1 102 ? -5.224 3.927 16.864 1.00 94.06 102 ALA A C 1
ATOM 825 O O . ALA A 1 102 ? -4.225 3.553 16.244 1.00 94.06 102 ALA A O 1
ATOM 826 N N . ALA A 1 103 ? -6.434 3.421 16.612 1.00 94.81 103 ALA A N 1
ATOM 827 C CA . ALA A 1 103 ? -6.686 2.413 15.588 1.00 94.81 103 ALA A CA 1
ATOM 828 C C . ALA A 1 103 ? -6.358 2.939 14.180 1.00 94.81 103 ALA A C 1
ATOM 830 O O . ALA A 1 103 ? -5.666 2.265 13.412 1.00 94.81 103 ALA A O 1
ATOM 831 N N . ALA A 1 104 ? -6.782 4.164 13.852 1.00 95.19 104 ALA A N 1
ATOM 832 C CA . ALA A 1 104 ? -6.481 4.811 12.579 1.00 95.19 104 ALA A CA 1
ATOM 833 C C . ALA A 1 104 ? -4.973 5.045 12.384 1.00 95.19 104 ALA A C 1
ATOM 835 O O . ALA A 1 104 ? -4.461 4.784 11.295 1.00 95.19 104 ALA A O 1
ATOM 836 N N . HIS A 1 105 ? -4.248 5.485 13.420 1.00 95.31 105 HIS A N 1
ATOM 837 C CA . HIS A 1 105 ? -2.789 5.640 13.378 1.00 95.31 105 HIS A CA 1
ATOM 838 C C . HIS A 1 105 ? -2.071 4.301 13.203 1.00 95.31 105 HIS A C 1
ATOM 840 O O . HIS A 1 105 ? -1.176 4.198 12.364 1.00 95.31 105 HIS A O 1
ATOM 846 N N . SER A 1 106 ? -2.501 3.256 13.918 1.00 95.38 106 SER A N 1
ATOM 847 C CA . SER A 1 106 ? -1.945 1.909 13.765 1.00 95.38 106 SER A CA 1
ATOM 848 C C . SER A 1 106 ? -2.132 1.382 12.339 1.00 95.38 106 SER A C 1
ATOM 850 O O . SER A 1 106 ? -1.173 0.914 11.727 1.00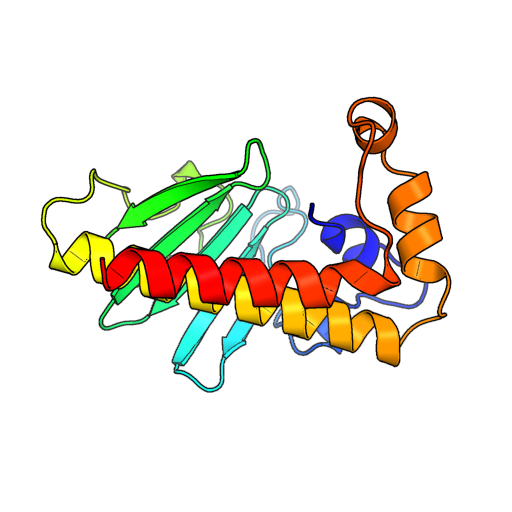 95.38 106 SER A O 1
ATOM 852 N N . LEU A 1 107 ? -3.337 1.517 11.773 1.00 96.81 107 LEU A N 1
ATOM 853 C CA . LEU A 1 107 ? -3.624 1.122 10.390 1.00 96.81 107 LEU A CA 1
ATOM 854 C C . LEU A 1 107 ? -2.838 1.958 9.374 1.00 96.81 107 LEU A C 1
ATOM 856 O O . LEU A 1 107 ? -2.371 1.424 8.368 1.00 96.81 107 LEU A O 1
ATOM 860 N N . LEU A 1 108 ? -2.671 3.260 9.623 1.00 96.75 108 LEU A N 1
ATOM 861 C CA . LEU A 1 108 ? -1.868 4.121 8.763 1.00 96.75 108 LEU A CA 1
ATOM 862 C C . LEU A 1 108 ? -0.405 3.678 8.772 1.00 96.75 108 LEU A C 1
ATOM 864 O O . LEU A 1 108 ? 0.164 3.486 7.703 1.00 96.75 108 LEU A O 1
ATOM 868 N N . SER A 1 109 ? 0.181 3.469 9.951 1.00 96.38 109 SER A N 1
ATOM 869 C CA . SER A 1 109 ? 1.557 2.987 10.082 1.00 96.38 109 SER A CA 1
ATOM 870 C C . SER A 1 109 ? 1.743 1.638 9.379 1.00 96.38 109 SER A C 1
ATOM 872 O O . SER A 1 109 ? 2.625 1.511 8.531 1.00 96.38 109 SER A O 1
ATOM 874 N N . ALA A 1 110 ? 0.838 0.677 9.601 1.00 96.88 110 ALA A N 1
ATOM 875 C CA . ALA A 1 110 ? 0.865 -0.622 8.926 1.00 96.88 110 ALA A CA 1
ATOM 876 C C . ALA A 1 110 ? 0.786 -0.500 7.393 1.00 96.88 110 ALA A C 1
ATOM 878 O O . ALA A 1 110 ? 1.527 -1.170 6.672 1.00 96.88 110 ALA A O 1
ATOM 879 N N . ALA A 1 111 ? -0.066 0.390 6.874 1.00 97.00 111 ALA A N 1
ATOM 880 C CA . ALA A 1 111 ? -0.128 0.648 5.440 1.00 97.00 111 ALA A CA 1
ATOM 881 C C . ALA A 1 111 ? 1.191 1.225 4.911 1.00 97.00 111 ALA A C 1
ATOM 883 O O . ALA A 1 111 ? 1.645 0.812 3.851 1.00 97.00 111 ALA A O 1
ATOM 884 N N . LEU A 1 112 ? 1.818 2.160 5.626 1.00 96.25 112 LEU A N 1
ATOM 885 C CA . LEU A 1 112 ? 3.086 2.764 5.211 1.00 96.25 112 LEU A CA 1
ATOM 886 C C . LEU A 1 112 ? 4.242 1.764 5.225 1.00 96.25 112 LEU A C 1
ATOM 888 O O . LEU A 1 112 ? 5.010 1.740 4.264 1.00 96.25 112 LEU A O 1
ATOM 892 N N . ILE A 1 113 ? 4.311 0.905 6.245 1.00 96.69 113 ILE A N 1
ATOM 893 C CA . ILE A 1 113 ? 5.264 -0.212 6.309 1.00 96.69 113 ILE A CA 1
ATOM 894 C C . ILE A 1 113 ? 5.085 -1.109 5.086 1.00 96.69 113 ILE A C 1
ATOM 896 O O . ILE A 1 113 ? 6.039 -1.322 4.346 1.00 96.69 113 ILE A O 1
ATOM 900 N N . TRP A 1 114 ? 3.852 -1.529 4.786 1.00 97.25 114 TRP A N 1
ATOM 901 C CA . TRP A 1 114 ? 3.582 -2.363 3.613 1.00 97.25 114 TRP A CA 1
ATOM 902 C C . TRP A 1 114 ? 4.010 -1.693 2.295 1.00 97.25 114 TRP A C 1
ATOM 904 O O . TRP A 1 114 ? 4.545 -2.357 1.403 1.00 97.25 114 TRP A O 1
ATOM 914 N N . ILE A 1 115 ? 3.811 -0.374 2.156 1.00 96.19 115 ILE A N 1
ATOM 915 C CA . ILE A 1 115 ? 4.293 0.369 0.982 1.00 96.19 115 ILE A CA 1
ATOM 916 C C . ILE A 1 115 ? 5.828 0.348 0.934 1.00 96.19 115 ILE A C 1
ATOM 918 O O . ILE A 1 115 ? 6.390 0.128 -0.139 1.00 96.19 115 ILE A O 1
ATOM 922 N N . GLY A 1 116 ? 6.504 0.565 2.065 1.00 96.38 116 GLY A N 1
ATOM 923 C CA . GLY A 1 116 ? 7.963 0.503 2.168 1.00 96.38 116 GLY A CA 1
ATOM 924 C C . GLY A 1 116 ? 8.524 -0.876 1.813 1.00 96.38 116 GLY A C 1
ATOM 925 O O . GLY A 1 116 ? 9.479 -0.968 1.036 1.00 96.38 116 GLY A O 1
ATOM 926 N N . ASP A 1 117 ? 7.887 -1.943 2.295 1.00 97.06 117 ASP A N 1
ATOM 927 C CA . ASP A 1 117 ? 8.255 -3.327 1.988 1.00 97.06 117 ASP A CA 1
ATOM 928 C C . ASP A 1 117 ? 8.109 -3.617 0.494 1.00 97.06 117 ASP A C 1
ATOM 930 O O . ASP A 1 117 ? 9.028 -4.139 -0.140 1.00 97.06 117 ASP A O 1
ATOM 934 N N . TYR A 1 118 ? 6.988 -3.204 -0.106 1.00 97.00 118 TYR A N 1
ATOM 935 C CA . TYR A 1 118 ? 6.769 -3.358 -1.542 1.00 97.00 118 TYR A CA 1
ATOM 936 C C . TYR A 1 118 ? 7.813 -2.598 -2.371 1.00 97.00 118 TYR A C 1
ATOM 938 O O . TYR A 1 118 ? 8.356 -3.140 -3.334 1.00 97.00 118 TYR A O 1
ATOM 946 N N . GLU A 1 119 ? 8.121 -1.348 -2.019 1.00 96.62 119 GLU A N 1
ATOM 947 C CA . GLU A 1 119 ? 9.125 -0.559 -2.741 1.00 96.62 119 GLU A CA 1
ATOM 948 C C . GLU A 1 119 ? 10.537 -1.152 -2.581 1.00 96.62 119 GLU A C 1
ATOM 950 O O . GLU A 1 119 ? 11.289 -1.201 -3.559 1.00 96.62 119 GLU A O 1
ATOM 955 N N . SER A 1 120 ? 10.868 -1.684 -1.398 1.00 96.38 120 SER A N 1
ATOM 956 C CA . SER A 1 120 ? 12.116 -2.423 -1.153 1.00 96.38 120 SER A CA 1
ATOM 957 C C . SER A 1 120 ? 12.197 -3.681 -2.011 1.00 96.38 120 SER A C 1
ATOM 959 O O . SER A 1 120 ? 13.210 -3.929 -2.669 1.00 96.38 120 SER A O 1
ATOM 961 N N . TRP A 1 121 ? 11.112 -4.456 -2.053 1.00 97.06 121 TRP A N 1
ATOM 962 C CA . TRP A 1 121 ? 11.032 -5.661 -2.863 1.00 97.06 121 TRP A CA 1
ATOM 963 C C . TRP A 1 121 ? 11.196 -5.341 -4.346 1.00 97.06 121 TRP A C 1
ATOM 965 O O . TRP A 1 121 ? 11.995 -5.992 -5.018 1.00 97.06 121 TRP A O 1
ATOM 975 N N . VAL A 1 122 ? 10.520 -4.303 -4.856 1.00 96.25 122 VAL A N 1
ATOM 976 C CA . VAL A 1 122 ? 10.693 -3.887 -6.252 1.00 96.25 122 VAL A CA 1
ATOM 977 C C . VAL A 1 122 ? 12.154 -3.546 -6.510 1.00 96.25 122 VAL A C 1
ATOM 979 O O . VAL A 1 122 ? 12.722 -4.091 -7.449 1.00 96.25 122 VAL A O 1
ATOM 982 N N . TYR A 1 123 ? 12.784 -2.716 -5.677 1.00 93.88 123 TYR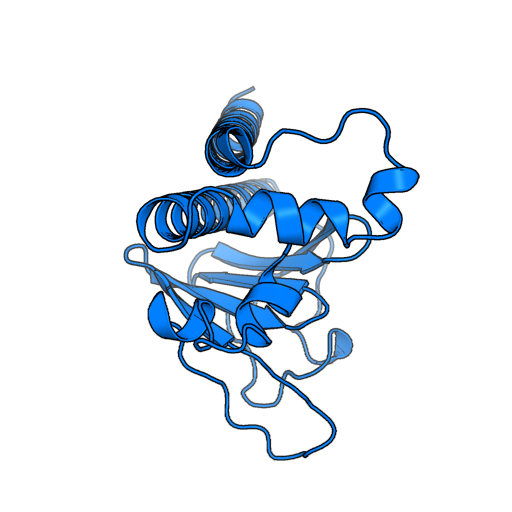 A N 1
ATOM 983 C CA . TYR A 1 123 ? 14.192 -2.345 -5.848 1.00 93.88 123 TYR A CA 1
ATOM 984 C C . TYR A 1 123 ? 15.131 -3.563 -5.949 1.00 93.88 123 TYR A C 1
ATOM 986 O O . TYR A 1 123 ? 16.082 -3.539 -6.725 1.00 93.88 123 TYR A O 1
ATOM 994 N N . GLN A 1 124 ? 14.840 -4.634 -5.208 1.00 95.31 124 GLN A N 1
ATOM 995 C CA . GLN A 1 124 ? 15.633 -5.867 -5.202 1.00 95.31 124 GLN A CA 1
ATOM 996 C C . GLN A 1 124 ? 15.345 -6.810 -6.385 1.00 95.31 124 GLN A C 1
ATOM 998 O O . GLN A 1 124 ? 16.220 -7.586 -6.760 1.00 95.31 124 GLN A O 1
ATOM 1003 N N . HIS A 1 125 ? 14.137 -6.777 -6.958 1.00 95.88 125 HIS A N 1
ATOM 1004 C CA . HIS A 1 125 ? 13.660 -7.800 -7.905 1.00 95.88 125 HIS A CA 1
ATOM 1005 C C . HIS A 1 125 ? 13.484 -7.304 -9.344 1.00 95.88 125 HIS A C 1
ATOM 1007 O O . HIS A 1 125 ? 13.175 -8.097 -10.236 1.00 95.88 125 HIS A O 1
ATOM 1013 N N . VAL A 1 126 ? 13.663 -6.008 -9.598 1.00 94.81 126 VAL A N 1
ATOM 1014 C CA . VAL A 1 126 ? 13.612 -5.445 -10.953 1.00 94.81 126 VAL A CA 1
ATOM 1015 C C . VAL A 1 126 ? 14.886 -4.679 -11.284 1.00 94.81 126 VAL A C 1
ATOM 1017 O O . VAL A 1 126 ? 15.766 -4.494 -10.448 1.00 94.81 126 VAL A O 1
ATOM 1020 N N . GLU A 1 127 ? 15.002 -4.230 -12.532 1.00 93.19 127 GLU A N 1
ATOM 1021 C CA . GLU A 1 127 ? 16.156 -3.464 -12.987 1.00 93.19 127 GLU A CA 1
ATOM 1022 C C . GLU A 1 127 ? 16.331 -2.190 -12.140 1.00 93.19 127 GLU A C 1
ATOM 1024 O O . GLU A 1 127 ? 15.367 -1.456 -11.914 1.00 93.19 127 GLU A O 1
ATOM 1029 N N . THR A 1 128 ? 17.558 -1.897 -11.705 1.00 87.75 128 THR A N 1
ATOM 1030 C CA . THR A 1 128 ? 17.859 -0.842 -10.715 1.00 87.75 128 THR A CA 1
ATOM 1031 C C . THR A 1 128 ? 17.361 0.552 -11.108 1.00 87.75 128 THR A C 1
ATOM 1033 O O . THR A 1 128 ? 17.003 1.358 -10.252 1.00 87.75 128 THR A O 1
ATOM 1036 N N . ASP A 1 129 ? 17.270 0.848 -12.404 1.00 91.31 129 ASP A N 1
ATOM 1037 C CA . ASP A 1 129 ? 16.785 2.126 -12.925 1.00 91.31 129 ASP A CA 1
ATOM 1038 C C . ASP A 1 129 ? 15.286 2.120 -13.293 1.00 91.31 129 ASP A C 1
ATOM 1040 O O . ASP A 1 129 ? 14.743 3.149 -13.707 1.00 91.31 129 ASP A O 1
ATOM 1044 N N . TYR A 1 130 ? 14.578 0.995 -13.134 1.00 94.25 130 TYR A N 1
ATOM 1045 C CA . TYR A 1 130 ? 13.154 0.866 -13.459 1.00 94.25 130 TYR A CA 1
ATOM 1046 C C . TYR A 1 130 ? 12.317 1.952 -12.792 1.00 94.25 130 TYR A C 1
ATOM 1048 O O . TYR A 1 130 ? 11.565 2.662 -13.469 1.00 94.25 130 TYR A O 1
ATOM 1056 N N . ARG A 1 131 ? 12.469 2.108 -11.476 1.00 93.38 131 ARG A N 1
ATOM 1057 C CA . ARG A 1 131 ? 11.670 3.047 -10.691 1.00 93.38 131 ARG A CA 1
ATOM 1058 C C . ARG A 1 131 ? 11.978 4.491 -11.082 1.00 93.38 131 ARG A C 1
ATOM 1060 O O . ARG A 1 131 ? 11.049 5.261 -11.302 1.00 93.38 131 ARG A O 1
ATOM 1067 N N . GLU A 1 132 ? 13.244 4.833 -11.317 1.00 91.19 132 GLU A N 1
ATOM 1068 C CA . GLU A 1 132 ? 13.631 6.146 -11.852 1.00 91.19 132 GLU A CA 1
ATOM 1069 C C . GLU A 1 132 ? 12.995 6.430 -13.220 1.00 91.19 132 GLU A C 1
ATOM 1071 O O . GLU A 1 132 ? 12.446 7.511 -13.451 1.00 91.19 132 GLU A O 1
ATOM 1076 N N . ARG A 1 133 ? 12.991 5.453 -14.137 1.00 91.06 133 ARG A N 1
ATOM 1077 C CA . ARG A 1 133 ? 12.309 5.599 -15.435 1.00 91.06 133 ARG A CA 1
ATOM 1078 C C . ARG A 1 133 ? 10.806 5.804 -15.270 1.00 91.06 133 ARG A C 1
ATOM 1080 O O . ARG A 1 133 ? 10.217 6.595 -16.008 1.00 91.06 133 ARG A O 1
ATOM 1087 N N . VAL A 1 134 ? 10.180 5.106 -14.324 1.00 91.19 134 VAL A N 1
ATOM 1088 C CA . VAL A 1 134 ? 8.755 5.262 -14.013 1.00 91.19 134 VAL A CA 1
ATOM 1089 C C . VAL A 1 134 ? 8.467 6.660 -13.460 1.00 91.19 134 VAL A C 1
ATOM 1091 O O . VAL A 1 134 ? 7.563 7.334 -13.956 1.00 91.19 134 VAL A O 1
ATOM 1094 N N . LEU A 1 135 ? 9.269 7.135 -12.507 1.00 88.38 135 LEU A N 1
ATOM 1095 C CA . LEU A 1 135 ? 9.141 8.464 -11.909 1.00 88.38 135 LEU A CA 1
ATOM 1096 C C . LEU A 1 135 ? 9.344 9.586 -12.939 1.00 88.38 135 LEU A C 1
ATOM 1098 O O . LEU A 1 135 ? 8.583 10.554 -12.952 1.00 88.38 135 LEU A O 1
ATOM 1102 N N . LYS A 1 136 ? 10.319 9.455 -13.850 1.00 86.00 136 LYS A N 1
ATOM 1103 C CA . LYS A 1 136 ? 10.580 10.432 -14.930 1.00 86.00 136 LYS A CA 1
ATOM 1104 C C . LYS A 1 136 ? 9.401 10.607 -15.889 1.00 86.00 136 LYS A C 1
ATOM 1106 O O . LYS A 1 136 ? 9.204 11.699 -16.419 1.00 86.00 136 LYS A O 1
ATOM 1111 N N . LYS A 1 137 ? 8.613 9.551 -16.110 1.00 83.00 137 LYS A N 1
ATOM 1112 C CA . LYS A 1 137 ? 7.419 9.585 -16.971 1.00 83.00 137 LYS A CA 1
ATOM 1113 C C . LYS A 1 137 ? 6.212 10.235 -16.295 1.00 83.00 137 LYS A C 1
ATOM 1115 O O . LYS A 1 137 ? 5.190 10.423 -16.952 1.00 83.00 137 LYS A O 1
ATOM 1120 N N . TRP A 1 138 ? 6.294 10.562 -15.005 1.00 77.56 138 TRP A N 1
ATOM 1121 C CA . TRP A 1 138 ? 5.139 11.034 -14.257 1.00 77.56 138 TRP A CA 1
ATOM 1122 C C . TRP A 1 138 ? 4.946 12.554 -14.394 1.00 77.56 138 TRP A C 1
ATOM 1124 O O . TRP A 1 138 ? 5.816 13.316 -13.961 1.00 77.56 138 TRP A O 1
ATOM 1134 N N . PRO A 1 139 ? 3.821 13.034 -14.968 1.00 67.81 139 PRO A N 1
ATOM 1135 C CA . PRO A 1 139 ? 3.633 14.456 -15.262 1.00 67.81 139 PRO A CA 1
ATOM 1136 C C . PRO A 1 139 ? 3.667 15.344 -14.013 1.00 67.81 139 PRO A C 1
ATOM 1138 O O . PRO A 1 139 ? 4.266 16.418 -14.044 1.00 67.81 139 PRO A O 1
ATOM 1141 N N . GLN A 1 140 ? 3.096 14.876 -12.893 1.00 66.19 140 GLN A N 1
ATOM 1142 C CA . GLN A 1 140 ? 3.069 15.633 -11.637 1.00 66.19 140 GLN A CA 1
ATOM 1143 C C . GLN A 1 140 ? 4.461 15.803 -11.008 1.00 66.19 140 GLN A C 1
ATOM 1145 O O . GLN A 1 140 ? 4.681 16.752 -10.261 1.00 66.19 140 GLN A O 1
ATOM 1150 N N . ARG A 1 141 ? 5.445 14.953 -11.342 1.00 63.91 141 ARG A N 1
ATOM 1151 C CA . ARG A 1 141 ? 6.825 15.111 -10.843 1.00 63.91 141 ARG A CA 1
ATOM 1152 C C . ARG A 1 141 ? 7.472 16.407 -11.339 1.00 63.91 141 ARG A C 1
ATOM 1154 O O . ARG A 1 141 ? 8.341 16.947 -10.671 1.00 63.91 141 ARG A O 1
ATOM 1161 N N . ARG A 1 142 ? 7.020 16.946 -12.479 1.00 61.75 142 ARG A N 1
ATOM 1162 C CA . ARG A 1 142 ? 7.468 18.260 -12.974 1.00 61.75 142 ARG A CA 1
ATOM 1163 C C . ARG A 1 142 ? 6.907 19.425 -12.153 1.00 61.75 142 ARG A C 1
ATOM 1165 O O . ARG A 1 142 ? 7.501 20.496 -12.156 1.00 61.75 142 ARG A O 1
ATOM 1172 N N . GLN A 1 143 ? 5.780 19.215 -11.473 1.00 59.75 143 GLN A N 1
ATOM 1173 C CA . GLN A 1 143 ? 5.088 20.228 -10.672 1.00 59.75 143 GLN A CA 1
ATOM 1174 C C . GLN A 1 143 ? 5.592 20.266 -9.221 1.00 59.75 143 GLN A C 1
ATOM 1176 O O . GLN A 1 143 ? 5.551 21.316 -8.590 1.00 59.75 143 GLN A O 1
ATOM 1181 N N . HIS A 1 144 ? 6.124 19.153 -8.711 1.00 62.00 144 HIS A N 1
ATOM 1182 C CA . HIS A 1 144 ? 6.692 19.060 -7.366 1.00 62.00 144 HIS A CA 1
ATOM 1183 C C . HIS A 1 144 ? 8.226 19.017 -7.430 1.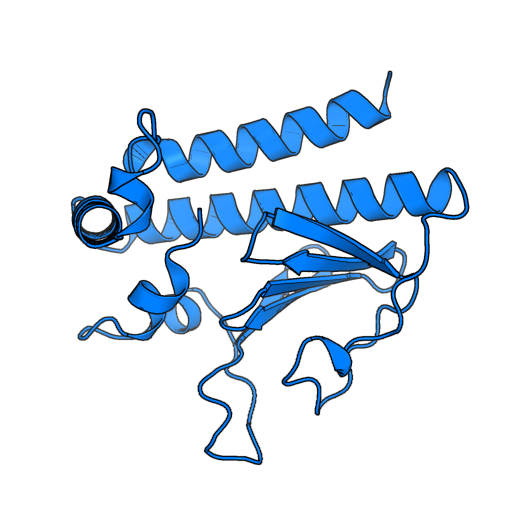00 62.00 144 HIS A C 1
ATOM 1185 O O . HIS A 1 144 ? 8.829 17.946 -7.536 1.00 62.00 144 HIS A O 1
ATOM 1191 N N . ARG A 1 145 ? 8.868 20.196 -7.386 1.00 55.69 145 ARG A N 1
ATOM 1192 C CA . ARG A 1 145 ? 10.325 20.302 -7.184 1.00 55.69 145 ARG A CA 1
ATOM 1193 C C . ARG A 1 145 ? 10.664 19.721 -5.802 1.00 55.69 145 ARG A C 1
ATOM 1195 O O . ARG A 1 145 ? 10.036 20.115 -4.828 1.00 55.69 145 ARG A O 1
ATOM 1202 N N . GLY A 1 146 ? 11.623 18.793 -5.729 1.00 64.25 146 GLY A N 1
ATOM 1203 C CA . GLY A 1 146 ? 12.036 18.152 -4.467 1.00 64.25 146 GLY A CA 1
ATOM 1204 C C . GLY A 1 146 ? 11.488 16.740 -4.219 1.00 64.25 146 GLY A C 1
ATOM 1205 O O . GLY A 1 146 ? 11.423 16.308 -3.076 1.00 64.25 146 GLY A O 1
ATOM 1206 N N . GLY A 1 147 ? 11.072 16.008 -5.258 1.00 74.69 147 GLY A N 1
ATOM 1207 C CA . GLY A 1 147 ? 10.754 14.584 -5.104 1.00 74.69 147 GLY A CA 1
ATOM 1208 C C . GLY A 1 147 ? 11.986 13.753 -4.716 1.00 74.69 147 GLY A C 1
ATOM 1209 O O . GLY A 1 147 ? 13.077 14.010 -5.220 1.00 74.69 147 GLY A O 1
ATOM 1210 N N . ILE A 1 148 ? 11.787 12.742 -3.871 1.00 84.75 148 ILE A N 1
ATOM 1211 C CA . ILE A 1 148 ? 12.847 11.829 -3.421 1.00 84.75 148 ILE A CA 1
ATOM 1212 C C . ILE A 1 148 ? 13.347 10.913 -4.558 1.00 84.75 148 ILE A C 1
ATOM 1214 O O . ILE A 1 148 ? 12.564 10.583 -5.465 1.00 84.75 148 ILE A O 1
ATOM 1218 N N . PRO A 1 149 ? 14.631 10.508 -4.547 1.00 87.50 149 PRO A N 1
ATOM 1219 C CA . PRO A 1 149 ? 15.153 9.473 -5.436 1.00 87.50 149 PRO A CA 1
ATOM 1220 C C . PRO A 1 149 ? 14.450 8.129 -5.233 1.00 87.50 149 PRO A C 1
ATOM 1222 O O . PRO A 1 149 ? 14.003 7.804 -4.133 1.00 87.50 149 PRO A O 1
ATOM 1225 N N . ALA A 1 150 ? 14.393 7.312 -6.284 1.00 89.25 150 ALA A N 1
ATOM 1226 C CA . ALA A 1 150 ? 13.807 5.975 -6.223 1.00 89.25 150 ALA A CA 1
ATOM 1227 C C . ALA A 1 150 ? 14.453 5.089 -5.149 1.00 89.25 150 ALA A C 1
ATOM 1229 O O . ALA A 1 150 ? 13.751 4.351 -4.464 1.00 89.25 150 ALA A O 1
ATOM 1230 N N . SER A 1 151 ? 15.775 5.189 -4.996 1.00 90.12 151 SER A N 1
ATOM 1231 C CA . SER A 1 151 ? 16.559 4.436 -4.011 1.00 90.12 151 SER A CA 1
ATOM 1232 C C . SER A 1 151 ? 16.192 4.762 -2.564 1.00 90.12 151 SER A C 1
ATOM 1234 O O . SER A 1 151 ? 16.439 3.955 -1.679 1.00 90.12 151 SER A O 1
ATOM 1236 N N . GLU A 1 152 ? 15.602 5.931 -2.319 1.00 92.12 152 GLU A N 1
ATOM 1237 C CA . GLU A 1 152 ? 15.225 6.388 -0.982 1.00 92.12 152 GLU A CA 1
ATOM 1238 C C . GLU A 1 152 ? 13.740 6.148 -0.680 1.00 92.12 152 GLU A C 1
ATOM 1240 O O . GLU A 1 152 ? 13.320 6.256 0.468 1.00 92.12 152 GLU A O 1
ATOM 1245 N N . MET A 1 153 ? 12.923 5.792 -1.680 1.00 92.06 153 MET A N 1
ATOM 1246 C CA . MET A 1 153 ? 11.468 5.696 -1.516 1.00 92.06 153 MET A CA 1
ATOM 1247 C C . MET A 1 153 ? 11.045 4.776 -0.375 1.00 92.06 153 MET A C 1
ATOM 1249 O O . MET A 1 153 ? 10.175 5.155 0.403 1.00 92.06 153 MET A O 1
ATOM 1253 N N . ALA A 1 154 ? 11.644 3.590 -0.279 1.00 95.06 154 ALA A N 1
ATOM 1254 C CA . ALA A 1 154 ? 11.322 2.643 0.779 1.00 95.06 154 ALA A CA 1
ATOM 1255 C C . ALA A 1 154 ? 11.636 3.209 2.172 1.00 95.06 154 ALA A C 1
ATOM 1257 O O . ALA A 1 154 ? 10.759 3.219 3.032 1.00 95.06 154 ALA A O 1
ATOM 1258 N N . ALA A 1 155 ? 12.846 3.748 2.358 1.00 95.88 155 ALA A N 1
ATOM 1259 C CA . ALA A 1 155 ? 13.286 4.326 3.626 1.00 95.88 155 ALA A CA 1
ATOM 1260 C C . ALA A 1 155 ? 12.346 5.442 4.104 1.00 95.88 155 ALA A C 1
ATOM 1262 O O . ALA A 1 155 ? 11.868 5.394 5.229 1.00 95.88 155 ALA A O 1
ATOM 1263 N N . HIS A 1 156 ? 11.965 6.368 3.218 1.00 94.56 156 HIS A N 1
ATOM 1264 C CA . HIS A 1 156 ? 11.047 7.458 3.579 1.00 94.56 156 HIS A CA 1
ATOM 1265 C C . HIS A 1 156 ? 9.654 6.965 3.995 1.00 94.56 156 HIS A C 1
ATOM 1267 O O . HIS A 1 156 ? 8.993 7.611 4.808 1.00 94.56 156 HIS A O 1
ATOM 1273 N N . TRP A 1 157 ? 9.176 5.842 3.449 1.00 95.00 157 TRP A N 1
ATOM 1274 C CA . TRP A 1 157 ? 7.913 5.251 3.899 1.00 95.00 157 TRP A CA 1
ATOM 1275 C C . TRP A 1 157 ? 8.027 4.652 5.299 1.00 95.00 157 TRP A C 1
ATOM 1277 O O . TRP A 1 157 ? 7.121 4.850 6.111 1.00 95.00 157 TRP A O 1
ATOM 1287 N N . PHE A 1 158 ? 9.141 3.979 5.590 1.00 96.94 158 PHE A N 1
ATOM 1288 C CA . PHE A 1 158 ? 9.423 3.474 6.929 1.00 96.94 158 PHE A CA 1
ATOM 1289 C C . PHE A 1 158 ? 9.567 4.618 7.939 1.00 96.94 158 PHE A C 1
ATOM 1291 O O . PHE A 1 158 ? 8.906 4.589 8.974 1.00 96.94 158 PHE A O 1
ATOM 1298 N N . ASP A 1 159 ? 10.310 5.673 7.607 1.00 95.75 159 ASP A N 1
ATOM 1299 C CA . ASP A 1 159 ? 10.481 6.843 8.476 1.00 95.75 159 ASP A CA 1
ATOM 1300 C C . ASP A 1 159 ? 9.139 7.517 8.795 1.00 95.75 159 ASP A C 1
ATOM 1302 O O . ASP A 1 159 ? 8.846 7.834 9.949 1.00 95.75 159 ASP A O 1
ATOM 1306 N N . LEU A 1 160 ? 8.270 7.676 7.788 1.00 93.75 160 LEU A N 1
ATOM 1307 C CA . LEU A 1 160 ? 6.928 8.222 7.994 1.00 93.75 160 LEU A CA 1
ATOM 1308 C C . LEU A 1 160 ? 6.089 7.330 8.919 1.00 93.75 160 LEU A C 1
ATOM 1310 O O . LEU A 1 160 ? 5.350 7.844 9.758 1.00 93.75 160 LEU A O 1
ATOM 1314 N N . SER A 1 161 ? 6.206 6.005 8.779 1.00 95.12 161 SER A N 1
ATOM 1315 C CA . SER A 1 161 ? 5.492 5.050 9.631 1.00 95.12 161 SER A CA 1
ATOM 1316 C C . SER A 1 161 ? 5.913 5.150 11.099 1.00 95.12 161 SER A C 1
ATOM 1318 O O . SER A 1 161 ? 5.046 5.107 11.974 1.00 95.12 161 SER A O 1
ATOM 1320 N N . THR A 1 162 ? 7.209 5.363 11.355 1.00 94.56 162 THR A N 1
ATOM 1321 C CA . THR A 1 162 ? 7.770 5.590 12.693 1.00 94.56 162 THR A CA 1
ATOM 1322 C C . THR A 1 162 ? 7.249 6.899 13.274 1.00 94.56 162 THR A C 1
ATOM 1324 O O . THR A 1 162 ? 6.719 6.910 14.382 1.00 94.56 162 THR A O 1
ATOM 1327 N N . HIS A 1 163 ? 7.294 7.984 12.495 1.00 93.75 163 HIS A N 1
ATOM 1328 C CA . HIS A 1 163 ? 6.859 9.301 12.958 1.00 93.75 163 HIS A CA 1
ATOM 1329 C C . HIS A 1 163 ? 5.380 9.337 13.376 1.00 93.75 163 HIS A C 1
ATOM 1331 O O . HIS A 1 163 ? 5.020 9.983 14.357 1.00 93.75 163 HIS A O 1
ATOM 1337 N N . ILE A 1 164 ? 4.512 8.615 12.660 1.00 90.94 164 ILE A N 1
ATOM 1338 C CA . ILE A 1 164 ? 3.084 8.514 13.005 1.00 90.94 164 ILE A CA 1
ATOM 1339 C C . ILE A 1 164 ? 2.865 7.810 14.345 1.00 90.94 164 ILE A C 1
ATOM 1341 O O . ILE A 1 164 ? 1.969 8.195 15.093 1.00 90.94 164 ILE A O 1
ATOM 1345 N N . LEU A 1 165 ? 3.669 6.791 14.657 1.00 86.00 165 LEU A N 1
ATOM 1346 C CA . LEU A 1 165 ? 3.574 6.085 15.934 1.00 86.00 165 LEU A CA 1
ATOM 1347 C C . LEU A 1 165 ? 4.138 6.921 17.087 1.00 86.00 165 LEU A C 1
ATOM 1349 O O . LEU A 1 165 ? 3.572 6.914 18.175 1.00 86.00 165 LEU A O 1
ATOM 1353 N N . GLU A 1 166 ? 5.208 7.680 16.856 1.00 86.69 166 GLU A N 1
ATOM 1354 C CA . GLU A 1 166 ? 5.779 8.581 17.865 1.00 86.69 166 GLU A CA 1
ATOM 1355 C C . GLU A 1 166 ? 4.800 9.693 18.261 1.00 86.69 166 GLU A C 1
ATOM 1357 O O . GLU A 1 166 ? 4.637 9.965 19.447 1.00 86.69 166 GLU A O 1
ATOM 1362 N N . GLN A 1 167 ? 4.077 10.269 17.293 1.00 76.81 167 GLN A N 1
ATOM 1363 C CA . GLN A 1 167 ? 3.043 11.278 17.557 1.00 76.81 167 GLN A CA 1
ATOM 1364 C C . GLN A 1 167 ? 1.844 10.746 18.359 1.00 76.81 167 GLN A C 1
ATOM 1366 O O . GLN A 1 167 ? 1.052 11.540 18.852 1.00 76.81 167 GLN A O 1
ATOM 1371 N N . GLN A 1 168 ? 1.687 9.426 18.498 1.00 67.81 168 GLN A N 1
ATOM 1372 C CA . GLN A 1 168 ? 0.666 8.832 19.364 1.00 67.81 168 GLN A CA 1
ATOM 1373 C C . GLN A 1 168 ? 1.081 8.838 20.849 1.00 67.81 168 GLN A C 1
ATOM 1375 O O . GLN A 1 168 ? 0.221 8.726 21.719 1.00 67.81 168 GLN A O 1
ATOM 1380 N N . LEU A 1 169 ? 2.385 8.921 21.143 1.00 57.22 169 LEU A N 1
ATOM 1381 C CA . LEU A 1 169 ? 2.942 8.831 22.501 1.00 57.22 169 LEU A CA 1
ATOM 1382 C C . LEU A 1 169 ? 3.168 10.196 23.178 1.00 57.22 169 LEU A C 1
ATOM 1384 O O . LEU A 1 169 ? 3.472 10.227 24.371 1.00 57.22 169 LEU A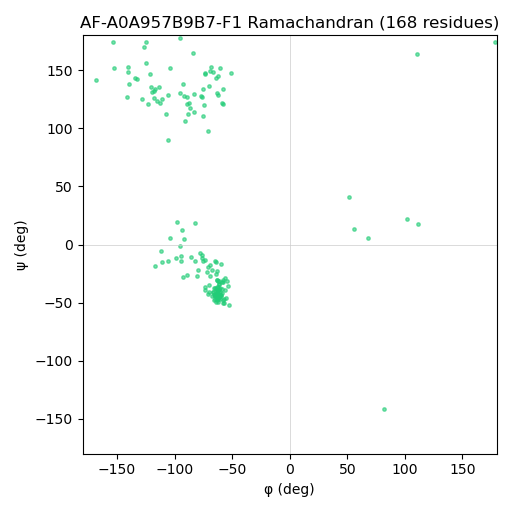 O 1
ATOM 1388 N N . THR A 1 170 ? 3.040 11.295 22.432 1.00 48.12 170 THR A N 1
ATOM 1389 C CA . THR A 1 170 ? 3.112 12.694 22.910 1.00 48.12 170 THR A CA 1
ATOM 1390 C C . THR A 1 170 ? 1.746 13.341 22.968 1.00 48.12 170 THR A C 1
ATOM 1392 O O . THR A 1 170 ? 1.489 14.046 23.968 1.00 48.12 170 THR A O 1
#

Solvent-accessible surface area (backbone atoms only — not comparable to full-atom values): 9853 Å² total; per-residue (Å²): 138,85,63,60,75,55,36,56,65,34,90,94,47,39,49,56,52,74,75,61,36,46,74,60,84,68,96,46,90,86,59,84,64,38,36,36,38,75,50,97,85,66,33,38,38,38,39,45,94,60,28,40,36,40,22,27,85,91,51,6,24,36,37,42,29,66,68,90,66,43,75,44,38,29,74,66,40,75,78,59,93,82,51,82,49,84,86,55,49,74,80,60,56,76,78,84,48,72,64,51,46,52,29,46,45,51,50,49,26,53,52,28,40,52,52,15,52,50,45,45,48,46,60,74,75,47,66,83,58,52,56,48,57,54,53,72,70,38,74,66,55,77,73,44,85,84,69,80,56,62,91,46,50,23,58,55,27,41,53,51,23,50,52,54,56,54,64,72,79,110